Protein AF-A0A5M8SXF4-F1 (afdb_monomer_lite)

Radius of gyration: 21.67 Å; chains: 1; bounding box: 42×53×55 Å

Sequence (110 aa):
MNTETAQLVDSMGQRYRSLQKTLNDLSIDAAMYHSTLPVHDDVSRNLFNALSRIMAISDQMHMALSMMGEDVRTVEETLSDPLTAFWREQLEEGFDEWICNPPMANAKVH

pLDDT: mean 79.92, std 15.61, range [38.78, 96.94]

Secondary structure (DSSP, 8-state):
--HHHHHHHHHHHHHHHHHHHHHHHHHHHHHHHHHH----SHHHHHHHHHHHHHHHHHHHHHHHHHHHHHHHHHHHHHTS-HHHHHHHHHHHHHHHHHHHS---TT----

Structure (mmCIF, N/CA/C/O backbone):
data_AF-A0A5M8SXF4-F1
#
_entry.id   AF-A0A5M8SXF4-F1
#
loop_
_atom_site.group_PDB
_atom_site.id
_atom_site.type_symbol
_atom_site.label_atom_id
_atom_site.label_alt_id
_atom_site.label_comp_id
_atom_site.label_asym_id
_atom_site.label_entity_id
_atom_site.label_seq_id
_atom_site.pdbx_PDB_ins_code
_atom_site.Cartn_x
_atom_site.Cartn_y
_atom_site.Cartn_z
_atom_site.occupancy
_atom_site.B_iso_or_equiv
_atom_site.auth_seq_id
_atom_site.auth_comp_id
_atom_site.auth_asym_id
_atom_site.auth_atom_id
_atom_site.pdbx_PDB_model_num
ATOM 1 N N . MET A 1 1 ? -13.944 -2.948 29.426 1.00 55.94 1 MET A N 1
ATOM 2 C CA . MET A 1 1 ? -12.967 -3.602 28.529 1.00 55.94 1 MET A CA 1
ATOM 3 C C . MET A 1 1 ? -11.570 -3.415 29.120 1.00 55.94 1 MET A C 1
ATOM 5 O O . MET A 1 1 ? -11.371 -2.408 29.786 1.00 55.94 1 MET A O 1
ATOM 9 N N . ASN A 1 2 ? -10.642 -4.369 28.974 1.00 71.56 2 ASN A N 1
ATOM 10 C CA . ASN A 1 2 ? -9.255 -4.202 29.442 1.00 71.56 2 ASN A CA 1
ATOM 11 C C . ASN A 1 2 ? -8.535 -3.182 28.531 1.00 71.56 2 ASN A C 1
ATOM 13 O O . ASN A 1 2 ? -8.575 -3.326 27.310 1.00 71.56 2 ASN A O 1
ATOM 17 N N . THR A 1 3 ? -7.881 -2.175 29.117 1.00 67.69 3 THR A N 1
ATOM 18 C CA . THR A 1 3 ? -7.078 -1.143 28.435 1.00 67.69 3 THR A CA 1
ATOM 19 C C . THR A 1 3 ? -6.035 -1.725 27.470 1.00 67.69 3 THR A C 1
ATOM 21 O O . THR A 1 3 ? -5.781 -1.149 26.417 1.00 67.69 3 THR A O 1
ATOM 24 N N . GLU A 1 4 ? -5.468 -2.891 27.783 1.00 70.06 4 GLU A N 1
ATOM 25 C CA . GLU A 1 4 ? -4.503 -3.602 26.933 1.00 70.06 4 GLU A CA 1
ATOM 26 C C . GLU A 1 4 ? -5.135 -4.092 25.622 1.00 70.06 4 GLU A C 1
ATOM 28 O O . GLU A 1 4 ? -4.495 -4.056 24.573 1.00 70.06 4 GLU A O 1
ATOM 33 N N . THR A 1 5 ? -6.404 -4.517 25.653 1.00 71.50 5 THR A N 1
ATOM 34 C CA . THR A 1 5 ? -7.129 -4.974 24.458 1.00 71.50 5 THR A CA 1
ATOM 35 C C . THR A 1 5 ? -7.411 -3.810 23.510 1.00 71.50 5 THR A C 1
ATOM 37 O O . THR A 1 5 ? -7.208 -3.953 22.309 1.00 71.50 5 THR A O 1
ATOM 40 N N . ALA A 1 6 ? -7.790 -2.643 24.041 1.00 66.12 6 ALA A N 1
ATOM 41 C CA . ALA A 1 6 ? -7.994 -1.433 23.240 1.00 66.12 6 ALA A CA 1
ATOM 42 C C . ALA A 1 6 ? -6.693 -0.972 22.556 1.00 66.12 6 ALA A C 1
ATOM 44 O O . ALA A 1 6 ? -6.670 -0.708 21.358 1.00 66.12 6 ALA A O 1
ATOM 45 N N . GLN A 1 7 ? -5.577 -0.960 23.294 1.00 73.25 7 GLN A N 1
ATOM 46 C CA . GLN A 1 7 ? -4.266 -0.586 22.750 1.00 73.25 7 GLN A CA 1
ATOM 47 C C . GLN A 1 7 ? -3.776 -1.546 21.659 1.00 73.25 7 G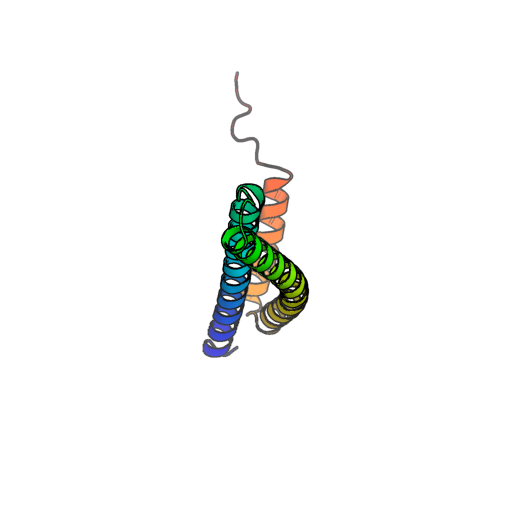LN A C 1
ATOM 49 O O . GLN A 1 7 ? -3.155 -1.118 20.683 1.00 73.25 7 GLN A O 1
ATOM 54 N N . LEU A 1 8 ? -4.047 -2.845 21.811 1.00 75.69 8 LEU A N 1
ATOM 55 C CA . LEU A 1 8 ? -3.713 -3.849 20.803 1.00 75.69 8 LEU A CA 1
ATOM 56 C C . LEU A 1 8 ? -4.476 -3.596 19.494 1.00 75.69 8 LEU A C 1
ATOM 58 O O . LEU A 1 8 ? -3.886 -3.658 18.417 1.00 75.69 8 LEU A O 1
ATOM 62 N N . VAL A 1 9 ? -5.767 -3.286 19.601 1.00 77.06 9 VAL A N 1
ATOM 63 C CA . VAL A 1 9 ? -6.671 -3.030 18.473 1.00 77.06 9 VAL A CA 1
ATOM 64 C C . VAL A 1 9 ? -6.277 -1.759 17.727 1.00 77.06 9 VAL A C 1
ATOM 66 O O . VAL A 1 9 ? -6.080 -1.803 16.513 1.00 77.06 9 VAL A O 1
ATOM 69 N N . ASP A 1 10 ? -6.026 -0.667 18.451 1.00 77.38 10 ASP A N 1
ATOM 70 C CA . ASP A 1 10 ? -5.523 0.577 17.860 1.00 77.38 10 ASP A CA 1
ATOM 71 C C . ASP A 1 10 ? -4.171 0.363 17.161 1.00 77.38 10 ASP A C 1
ATOM 73 O O . ASP A 1 10 ? -3.946 0.846 16.045 1.00 77.38 10 ASP A O 1
ATOM 77 N N . SER A 1 11 ? -3.266 -0.407 17.781 1.00 84.19 11 SER A N 1
ATOM 78 C CA . SER A 1 11 ? -1.983 -0.762 17.167 1.00 84.19 11 SER A CA 1
ATOM 79 C C . SER A 1 11 ? -2.172 -1.584 15.892 1.00 84.19 11 SER A C 1
ATOM 81 O O . SER A 1 11 ? -1.444 -1.381 14.919 1.00 84.19 11 SER A O 1
ATOM 83 N N . MET A 1 12 ? -3.144 -2.496 15.869 1.00 83.56 12 MET A N 1
ATOM 84 C CA . MET A 1 12 ? -3.442 -3.325 14.705 1.00 83.56 12 MET A CA 1
ATOM 85 C C . MET A 1 12 ? -3.941 -2.479 13.529 1.00 83.56 12 MET A C 1
ATOM 87 O O . MET A 1 12 ? -3.393 -2.585 12.430 1.00 83.56 12 MET A O 1
ATOM 91 N N . GLY A 1 13 ? -4.881 -1.566 13.780 1.00 85.56 13 GLY A N 1
ATOM 92 C CA . GLY A 1 13 ? -5.358 -0.592 12.801 1.00 85.56 13 GLY A CA 1
ATOM 93 C C . GLY A 1 13 ? -4.253 0.286 12.225 1.00 85.56 13 GLY A C 1
ATOM 94 O O . GLY A 1 13 ? -4.131 0.462 11.010 1.00 85.56 13 GLY A O 1
ATOM 95 N N . GLN A 1 14 ? -3.389 0.815 13.095 1.00 87.44 14 GLN A N 1
ATOM 96 C CA . GLN A 1 14 ? -2.240 1.620 12.679 1.00 87.44 14 GLN A CA 1
ATOM 97 C C . GLN A 1 14 ? -1.256 0.827 11.811 1.00 87.44 14 GLN A C 1
ATOM 99 O O . GLN A 1 14 ? -0.786 1.337 10.792 1.00 87.44 14 GLN A O 1
ATOM 104 N N . ARG A 1 15 ? -0.951 -0.422 12.185 1.00 90.44 15 ARG A N 1
ATOM 105 C CA . ARG A 1 15 ? -0.064 -1.301 11.407 1.00 90.44 15 ARG A CA 1
ATOM 106 C C . ARG A 1 15 ? -0.652 -1.615 10.037 1.00 90.44 15 ARG A C 1
ATOM 108 O O . ARG A 1 15 ? 0.081 -1.545 9.054 1.00 90.44 15 ARG A O 1
ATOM 115 N N . TYR A 1 16 ? -1.953 -1.893 9.965 1.00 92.12 16 TYR A N 1
ATOM 116 C CA . TYR A 1 16 ? -2.655 -2.111 8.702 1.00 92.12 16 TYR A CA 1
ATOM 117 C C . TYR A 1 16 ? -2.555 -0.886 7.781 1.00 92.12 16 TYR A C 1
ATOM 119 O O . TYR A 1 16 ? -2.079 -1.005 6.652 1.00 92.12 16 TYR A O 1
ATOM 127 N N . ARG A 1 17 ? -2.890 0.313 8.281 1.00 90.25 17 ARG A N 1
ATOM 128 C CA . ARG A 1 17 ? -2.787 1.564 7.505 1.00 90.25 17 ARG A CA 1
ATOM 129 C C . ARG A 1 17 ? -1.355 1.838 7.033 1.00 90.25 17 ARG A C 1
ATOM 131 O O . ARG A 1 17 ? -1.148 2.263 5.899 1.00 90.25 17 ARG A O 1
ATOM 138 N N . SER A 1 18 ? -0.362 1.564 7.881 1.00 92.75 18 SER A N 1
ATOM 139 C CA . SER A 1 18 ? 1.057 1.704 7.532 1.00 92.75 18 SER A CA 1
ATOM 140 C C . SER A 1 18 ? 1.479 0.742 6.414 1.00 92.75 18 SER A C 1
ATOM 142 O O . SER A 1 18 ? 2.150 1.150 5.463 1.00 92.75 18 SER A O 1
ATOM 144 N N . LEU A 1 19 ? 1.042 -0.520 6.484 1.00 91.19 19 LEU A N 1
ATOM 145 C CA . LEU A 1 19 ? 1.299 -1.524 5.452 1.00 91.19 19 LEU A CA 1
ATOM 146 C C . LEU A 1 19 ? 0.654 -1.130 4.118 1.00 91.19 19 LEU A C 1
ATOM 148 O O . LEU A 1 19 ? 1.330 -1.139 3.091 1.00 91.19 19 LEU A O 1
ATOM 152 N N . GLN A 1 20 ? -0.621 -0.733 4.147 1.00 93.12 20 GLN A N 1
ATOM 153 C CA . GLN A 1 20 ? -1.355 -0.295 2.961 1.00 93.12 20 GLN A CA 1
ATOM 154 C C . GLN A 1 20 ? -0.680 0.899 2.287 1.00 93.12 20 GLN A C 1
ATOM 156 O O . GLN A 1 20 ? -0.456 0.880 1.077 1.00 93.12 20 GLN A O 1
ATOM 161 N N . LYS A 1 21 ? -0.283 1.905 3.073 1.00 92.38 21 LYS A N 1
ATOM 162 C CA . LYS A 1 21 ? 0.452 3.062 2.563 1.00 92.38 21 LYS A CA 1
ATOM 163 C C . LYS A 1 21 ? 1.782 2.654 1.927 1.00 92.38 21 LYS A C 1
ATOM 165 O O . LYS A 1 21 ? 2.054 3.039 0.800 1.00 92.38 21 LYS A O 1
ATOM 170 N N . THR A 1 22 ? 2.580 1.844 2.624 1.00 93.31 22 THR A N 1
ATOM 171 C CA . THR A 1 22 ? 3.909 1.424 2.147 1.00 93.31 22 THR A CA 1
ATOM 172 C C . THR A 1 22 ? 3.820 0.657 0.827 1.00 93.31 22 THR A C 1
ATOM 174 O O . THR A 1 22 ? 4.628 0.876 -0.073 1.00 93.31 22 THR A O 1
ATOM 177 N N . LEU A 1 23 ? 2.827 -0.227 0.688 1.00 92.19 23 LEU A N 1
ATOM 178 C CA . LEU A 1 23 ? 2.603 -0.959 -0.556 1.00 92.19 23 LEU A CA 1
ATOM 179 C C . LEU A 1 23 ? 2.174 -0.023 -1.694 1.00 92.19 23 LEU A C 1
ATOM 181 O O . LEU A 1 23 ? 2.642 -0.172 -2.822 1.00 92.19 23 LEU A O 1
ATOM 185 N N . ASN A 1 24 ? 1.291 0.933 -1.403 1.00 91.88 24 ASN A N 1
ATOM 186 C CA . ASN A 1 24 ? 0.847 1.909 -2.389 1.00 91.88 24 ASN A CA 1
ATOM 187 C C . ASN A 1 24 ? 2.007 2.788 -2.878 1.00 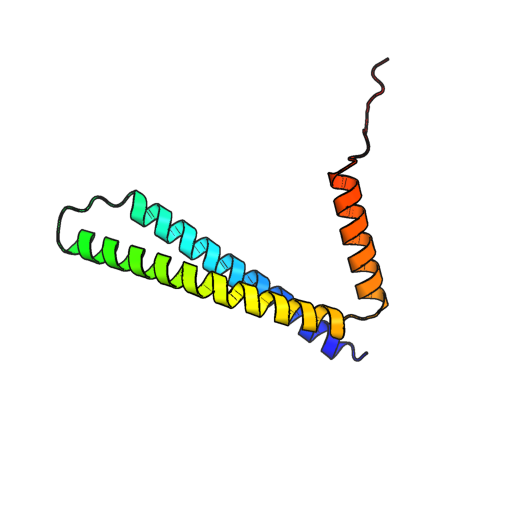91.88 24 ASN A C 1
ATOM 189 O O . ASN A 1 24 ? 2.184 2.934 -4.085 1.00 91.88 24 ASN A O 1
ATOM 193 N N . ASP A 1 25 ? 2.839 3.286 -1.961 1.00 93.25 25 ASP A N 1
ATOM 194 C CA . ASP A 1 25 ? 4.025 4.084 -2.286 1.00 93.25 25 ASP A CA 1
ATOM 195 C C . ASP A 1 25 ? 4.995 3.281 -3.178 1.00 93.25 25 ASP A C 1
ATOM 197 O O . ASP A 1 25 ? 5.408 3.762 -4.232 1.00 93.25 25 ASP A O 1
ATOM 201 N N . LEU A 1 26 ? 5.265 2.011 -2.840 1.00 91.81 26 LEU A N 1
ATOM 202 C CA . LEU A 1 26 ? 6.086 1.120 -3.671 1.00 91.81 26 LEU A CA 1
ATOM 203 C C . LEU A 1 26 ? 5.497 0.917 -5.076 1.00 91.81 26 LEU A C 1
ATOM 205 O O . LEU A 1 26 ? 6.240 0.878 -6.057 1.00 91.81 26 LEU A O 1
ATOM 209 N N . SER A 1 27 ? 4.175 0.754 -5.180 1.00 93.50 27 SER A N 1
ATOM 210 C CA . SER A 1 27 ? 3.493 0.579 -6.466 1.00 93.50 27 SER A CA 1
ATOM 211 C C . SER A 1 27 ? 3.608 1.829 -7.341 1.00 93.50 27 SER A C 1
ATOM 213 O O . SER A 1 27 ? 3.924 1.725 -8.528 1.00 93.50 27 SER A O 1
ATOM 215 N N . ILE A 1 28 ? 3.415 3.011 -6.746 1.00 93.56 28 ILE A N 1
ATOM 216 C CA . ILE A 1 28 ? 3.555 4.302 -7.430 1.00 93.56 28 ILE A CA 1
ATOM 217 C C . ILE A 1 28 ? 4.991 4.484 -7.920 1.00 93.56 28 ILE A C 1
ATOM 219 O O . ILE A 1 28 ? 5.193 4.773 -9.101 1.00 93.56 28 ILE A O 1
ATOM 223 N N . ASP A 1 29 ? 5.980 4.254 -7.055 1.00 93.69 29 ASP A N 1
ATOM 224 C CA . ASP A 1 29 ? 7.393 4.358 -7.420 1.00 93.69 29 ASP A CA 1
ATOM 225 C C . ASP A 1 29 ? 7.725 3.400 -8.570 1.00 93.69 29 ASP A C 1
ATOM 227 O O . ASP A 1 29 ? 8.296 3.808 -9.586 1.00 93.69 29 ASP A O 1
ATOM 231 N N . ALA A 1 30 ? 7.312 2.133 -8.463 1.00 93.06 30 ALA A N 1
ATOM 232 C CA . ALA A 1 30 ? 7.534 1.139 -9.506 1.00 93.06 30 ALA A CA 1
ATOM 233 C C . ALA A 1 30 ? 6.904 1.555 -10.845 1.00 93.06 30 ALA A C 1
ATOM 235 O O . ALA A 1 30 ? 7.560 1.438 -11.881 1.00 93.06 30 ALA A O 1
ATOM 236 N N . ALA A 1 31 ? 5.680 2.090 -10.834 1.00 93.62 31 ALA A N 1
ATOM 237 C CA . ALA A 1 31 ? 5.001 2.578 -12.031 1.00 93.62 31 ALA A CA 1
ATOM 238 C C . ALA A 1 31 ? 5.700 3.804 -12.641 1.00 93.62 31 ALA A C 1
ATOM 240 O O . ALA A 1 31 ? 5.881 3.875 -13.861 1.00 93.62 31 ALA A O 1
ATOM 241 N N . MET A 1 32 ? 6.154 4.745 -11.810 1.00 94.81 32 MET A N 1
ATOM 242 C CA . MET A 1 32 ? 6.913 5.913 -12.256 1.00 94.81 32 MET A CA 1
ATOM 243 C C . MET A 1 32 ? 8.218 5.504 -12.943 1.00 94.81 32 MET A C 1
ATOM 245 O O . MET A 1 32 ? 8.470 5.919 -14.080 1.00 94.81 32 MET A O 1
ATOM 249 N N . TYR A 1 33 ? 9.015 4.642 -12.306 1.00 92.31 33 TYR A N 1
ATOM 250 C CA . TYR A 1 33 ? 10.246 4.125 -12.903 1.00 92.31 33 TYR A CA 1
ATOM 251 C C . TYR A 1 33 ? 9.963 3.313 -14.169 1.00 92.31 33 TYR A C 1
ATOM 253 O O . TYR A 1 33 ? 10.645 3.491 -15.173 1.00 92.31 33 TYR A O 1
ATOM 261 N N . HIS A 1 34 ? 8.926 2.474 -14.167 1.00 95.00 34 HIS A N 1
ATOM 262 C CA . HIS A 1 34 ? 8.545 1.675 -15.330 1.00 95.00 34 HIS A CA 1
ATOM 263 C C . HIS A 1 34 ? 8.157 2.547 -16.533 1.00 95.00 34 HIS A C 1
ATOM 265 O O . HIS A 1 34 ? 8.559 2.260 -17.657 1.00 95.00 34 HIS A O 1
ATOM 271 N N . SER A 1 35 ? 7.404 3.630 -16.310 1.00 91.81 35 SER A N 1
ATOM 272 C CA . SER A 1 35 ? 6.933 4.523 -17.381 1.00 91.81 35 SER A CA 1
ATOM 273 C C . SER A 1 35 ? 8.036 5.367 -18.028 1.00 91.81 35 SER A C 1
ATOM 275 O O . SER A 1 35 ? 7.893 5.798 -19.171 1.00 91.81 35 SER A O 1
ATOM 277 N N . THR A 1 36 ? 9.131 5.600 -17.305 1.00 93.62 36 THR A N 1
ATOM 278 C CA . THR A 1 36 ? 10.231 6.477 -17.730 1.00 93.62 36 THR A CA 1
ATOM 279 C C . THR A 1 36 ? 11.473 5.711 -18.179 1.00 93.62 36 THR A C 1
ATOM 281 O O . THR A 1 36 ? 12.405 6.330 -18.690 1.00 93.62 36 THR A O 1
ATOM 284 N N . LEU A 1 37 ? 11.499 4.382 -18.022 1.00 92.06 37 LEU A N 1
ATOM 285 C CA . LEU A 1 37 ? 12.653 3.543 -18.333 1.00 92.06 37 LEU A CA 1
ATOM 286 C C . LEU A 1 37 ? 12.827 3.348 -19.853 1.00 92.06 37 LEU A C 1
ATOM 288 O O . LEU A 1 37 ? 12.015 2.659 -20.477 1.00 92.06 37 LEU A O 1
ATOM 292 N N . PRO A 1 38 ? 13.904 3.870 -20.469 1.00 90.81 38 PRO A N 1
ATOM 293 C CA . PRO A 1 38 ? 14.225 3.544 -21.850 1.00 90.81 38 PRO A CA 1
ATOM 294 C C . PRO A 1 38 ? 14.746 2.102 -21.942 1.00 90.81 38 PRO A C 1
ATOM 296 O O . PRO A 1 38 ? 15.691 1.722 -21.254 1.00 90.81 38 PRO A O 1
ATOM 299 N N . VAL A 1 39 ? 14.142 1.291 -22.813 1.00 91.88 39 VAL A N 1
ATOM 300 C CA . VAL A 1 39 ? 14.532 -0.113 -23.020 1.00 91.88 39 VAL A CA 1
ATOM 301 C C . VAL A 1 39 ? 15.369 -0.225 -24.289 1.00 91.88 39 VAL A C 1
ATOM 303 O O . VAL A 1 39 ? 14.844 -0.114 -25.395 1.00 91.88 39 VAL A O 1
ATOM 306 N N . HIS A 1 40 ? 16.672 -0.447 -24.134 1.00 93.12 40 HIS A N 1
ATOM 307 C CA . HIS A 1 40 ? 17.627 -0.467 -25.252 1.00 93.12 40 HIS A CA 1
ATOM 308 C C . HIS A 1 40 ? 18.585 -1.665 -25.244 1.00 93.12 40 HIS A C 1
ATOM 310 O O . HIS A 1 40 ? 19.225 -1.945 -26.253 1.00 93.12 40 HIS A O 1
ATOM 316 N N . ASP A 1 41 ? 18.674 -2.397 -24.136 1.00 93.88 41 ASP A N 1
ATOM 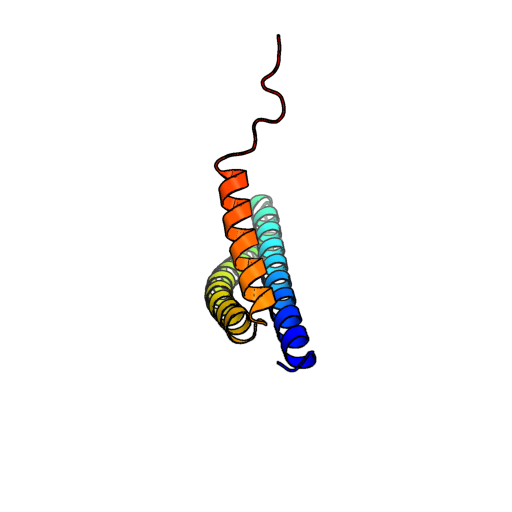317 C CA . ASP A 1 41 ? 19.532 -3.570 -23.973 1.00 93.88 41 ASP A CA 1
ATOM 318 C C . ASP A 1 41 ? 18.873 -4.620 -23.063 1.00 93.88 41 ASP A C 1
ATOM 320 O O . ASP A 1 41 ? 17.744 -4.461 -22.588 1.00 93.88 41 ASP A O 1
ATOM 324 N N . ASP A 1 42 ? 19.570 -5.727 -22.829 1.00 94.12 42 ASP A N 1
ATOM 325 C CA . ASP A 1 42 ? 19.047 -6.818 -22.007 1.00 94.12 42 ASP A CA 1
ATOM 326 C C . ASP A 1 42 ? 18.945 -6.444 -20.519 1.00 94.12 42 ASP A C 1
ATOM 328 O O . ASP A 1 42 ? 18.072 -6.952 -19.816 1.00 94.12 42 ASP A O 1
ATOM 332 N N . VAL A 1 43 ? 19.783 -5.524 -20.030 1.00 94.94 43 VAL A N 1
ATOM 333 C CA . VAL A 1 43 ? 19.765 -5.077 -18.627 1.00 94.94 43 VAL A CA 1
ATOM 334 C C . VAL A 1 43 ? 18.529 -4.219 -18.358 1.00 94.94 43 VAL A C 1
ATOM 336 O O . VAL A 1 43 ? 17.761 -4.511 -17.441 1.00 94.94 43 VAL A O 1
ATOM 339 N N . SER A 1 44 ? 18.294 -3.207 -19.191 1.00 93.62 44 SER A N 1
ATOM 340 C CA . SER A 1 44 ? 17.106 -2.348 -19.152 1.00 93.62 44 SER A CA 1
ATOM 341 C C . SER A 1 44 ? 15.820 -3.150 -19.368 1.00 93.62 44 SER A C 1
ATOM 343 O O . SER A 1 44 ? 14.838 -2.920 -18.666 1.00 93.62 44 SER A O 1
ATOM 345 N N . ARG A 1 45 ? 15.826 -4.172 -20.238 1.00 94.56 45 ARG A N 1
ATOM 346 C CA . ARG A 1 45 ? 14.686 -5.094 -20.394 1.00 94.56 45 ARG A CA 1
ATOM 347 C C . ARG A 1 45 ? 14.430 -5.934 -19.139 1.00 94.56 45 ARG A C 1
ATOM 349 O O . ARG A 1 45 ? 13.279 -6.128 -18.752 1.00 94.56 45 ARG A O 1
ATOM 356 N N . ASN A 1 46 ? 15.479 -6.426 -18.483 1.00 96.50 46 ASN A N 1
ATOM 357 C CA . ASN A 1 46 ? 15.340 -7.171 -17.231 1.00 96.50 46 ASN A CA 1
ATOM 358 C C . ASN A 1 46 ? 14.789 -6.296 -16.100 1.00 96.50 46 ASN A C 1
ATOM 360 O O . ASN A 1 46 ? 13.927 -6.755 -15.347 1.00 96.50 46 ASN A O 1
ATOM 364 N N . LEU A 1 47 ? 15.245 -5.044 -16.011 1.00 94.69 47 LEU A N 1
ATOM 365 C CA . LEU A 1 47 ? 14.724 -4.064 -15.062 1.00 94.69 47 LEU A CA 1
ATOM 366 C C . LEU A 1 47 ? 13.252 -3.739 -15.346 1.00 94.69 47 LEU A C 1
ATOM 368 O O . LEU A 1 47 ? 12.442 -3.789 -14.424 1.00 94.69 47 LEU A O 1
ATOM 372 N N . PHE A 1 48 ? 12.893 -3.502 -16.611 1.00 95.75 48 PHE A N 1
ATOM 373 C CA . PHE A 1 48 ? 11.506 -3.295 -17.032 1.00 95.75 48 PHE A CA 1
ATOM 374 C C . PHE A 1 48 ? 10.616 -4.449 -16.561 1.00 95.75 48 PHE A C 1
ATOM 376 O O . PHE A 1 48 ? 9.661 -4.237 -15.821 1.00 95.75 48 PHE A O 1
ATOM 383 N N . ASN A 1 49 ? 11.009 -5.688 -16.872 1.00 96.06 49 ASN A N 1
ATOM 384 C CA . ASN A 1 49 ? 10.275 -6.884 -16.466 1.00 96.06 49 ASN A CA 1
ATOM 385 C C . ASN A 1 49 ? 10.170 -7.034 -14.940 1.00 96.06 49 ASN A C 1
ATOM 387 O O . ASN A 1 49 ? 9.174 -7.555 -14.439 1.00 96.06 49 ASN A O 1
ATOM 391 N N . ALA A 1 50 ? 11.201 -6.638 -14.189 1.00 96.81 50 ALA A N 1
ATOM 392 C CA . ALA A 1 50 ? 11.161 -6.660 -12.730 1.00 96.81 50 ALA A CA 1
ATOM 393 C C . ALA A 1 50 ? 10.139 -5.658 -12.183 1.00 96.81 50 ALA A C 1
ATOM 395 O O . ALA A 1 50 ? 9.326 -6.035 -11.342 1.00 96.81 50 ALA A O 1
ATOM 396 N N . LEU A 1 51 ? 10.128 -4.431 -12.708 1.00 96.12 51 LEU A N 1
ATOM 397 C CA . LEU A 1 51 ? 9.159 -3.401 -12.334 1.00 96.12 51 LEU A CA 1
ATOM 398 C C . LEU A 1 51 ? 7.726 -3.818 -12.695 1.00 96.12 51 LEU A C 1
ATOM 400 O O . LEU A 1 51 ? 6.837 -3.690 -11.856 1.00 96.12 51 LEU A O 1
ATOM 404 N N . SER A 1 52 ? 7.505 -4.425 -13.869 1.00 95.38 52 SER A N 1
ATOM 405 C CA . SER A 1 52 ? 6.182 -4.945 -14.244 1.00 95.38 52 SER A CA 1
ATOM 406 C C . SER A 1 52 ? 5.695 -6.028 -13.273 1.00 95.38 52 SER A C 1
ATOM 408 O O . SER A 1 52 ? 4.520 -6.056 -12.912 1.00 95.38 52 SER A O 1
ATOM 410 N N . ARG A 1 53 ? 6.588 -6.921 -12.815 1.00 96.94 53 ARG A N 1
ATOM 411 C CA . ARG A 1 53 ? 6.239 -7.937 -11.807 1.00 96.94 53 ARG A CA 1
ATOM 412 C C . ARG A 1 53 ? 5.919 -7.315 -10.452 1.00 96.94 53 ARG A C 1
ATOM 414 O O . ARG A 1 53 ? 4.985 -7.779 -9.808 1.00 96.94 53 ARG A O 1
ATOM 421 N N . ILE A 1 54 ? 6.669 -6.295 -10.030 1.00 94.31 54 ILE A N 1
ATOM 422 C CA . ILE A 1 54 ? 6.388 -5.569 -8.784 1.00 94.31 54 ILE A CA 1
ATOM 423 C C . ILE A 1 54 ? 4.983 -4.967 -8.847 1.00 94.31 54 ILE A C 1
ATOM 425 O O . ILE A 1 54 ? 4.192 -5.231 -7.952 1.00 94.31 54 ILE A O 1
ATOM 429 N N . MET A 1 55 ? 4.640 -4.257 -9.925 1.00 93.94 55 MET A N 1
ATOM 430 C CA . MET A 1 55 ? 3.298 -3.689 -10.108 1.00 93.94 55 MET A CA 1
ATOM 431 C C . MET A 1 55 ? 2.201 -4.763 -10.065 1.00 93.94 55 MET A C 1
ATOM 433 O O . MET A 1 55 ? 1.236 -4.627 -9.322 1.00 93.94 55 MET A O 1
ATOM 437 N N . ALA A 1 56 ? 2.380 -5.872 -10.791 1.00 92.88 56 ALA A N 1
ATOM 438 C CA . ALA A 1 56 ? 1.397 -6.955 -10.808 1.00 92.88 56 ALA A CA 1
ATOM 439 C C . ALA A 1 56 ? 1.184 -7.590 -9.420 1.00 92.88 56 ALA A C 1
ATOM 441 O O . ALA A 1 56 ? 0.062 -7.944 -9.061 1.00 92.88 56 ALA A O 1
ATOM 442 N N . ILE A 1 57 ? 2.251 -7.733 -8.628 1.00 93.62 57 ILE A N 1
ATOM 443 C CA . ILE A 1 57 ? 2.158 -8.217 -7.245 1.00 93.62 57 ILE A CA 1
ATOM 444 C C . ILE A 1 57 ? 1.469 -7.172 -6.361 1.00 93.62 57 ILE A C 1
ATOM 446 O O . ILE A 1 57 ? 0.610 -7.538 -5.562 1.00 93.62 57 ILE A O 1
ATOM 450 N N . SER A 1 58 ? 1.796 -5.887 -6.516 1.00 92.88 58 SER A N 1
ATOM 451 C CA . SER A 1 58 ? 1.162 -4.796 -5.768 1.00 92.88 58 SER A CA 1
ATOM 452 C C . SER A 1 58 ? -0.349 -4.733 -5.995 1.00 92.88 58 SER A C 1
ATOM 454 O O . SER A 1 58 ? -1.086 -4.513 -5.034 1.00 92.88 58 SER A O 1
ATOM 456 N N . ASP A 1 59 ? -0.821 -4.994 -7.216 1.00 90.06 59 ASP A N 1
ATOM 457 C CA . ASP A 1 59 ? -2.253 -5.074 -7.536 1.00 90.06 59 ASP A CA 1
ATOM 458 C C . ASP A 1 59 ? -2.932 -6.257 -6.825 1.00 90.06 59 ASP A C 1
ATOM 460 O O . ASP A 1 59 ? -4.007 -6.118 -6.236 1.00 90.06 59 ASP A O 1
ATOM 464 N N . GLN A 1 60 ? -2.289 -7.429 -6.817 1.00 92.50 60 GLN A N 1
ATOM 465 C CA . GLN A 1 60 ? -2.793 -8.603 -6.092 1.00 92.50 60 GLN A CA 1
ATOM 466 C C . GLN A 1 60 ? -2.830 -8.365 -4.579 1.00 92.50 60 GLN A C 1
ATOM 468 O O . GLN A 1 60 ? -3.799 -8.723 -3.906 1.00 92.50 60 GLN A O 1
ATOM 473 N N . MET A 1 61 ? -1.785 -7.738 -4.042 1.00 91.88 61 MET A N 1
ATOM 474 C CA . MET A 1 61 ? -1.705 -7.395 -2.629 1.00 91.88 61 MET A CA 1
ATOM 475 C C . MET A 1 61 ? -2.718 -6.316 -2.243 1.00 91.88 61 MET A C 1
ATOM 477 O O . MET A 1 61 ? -3.233 -6.376 -1.133 1.00 91.88 61 MET A O 1
ATOM 481 N N . HIS A 1 62 ? -3.066 -5.387 -3.138 1.00 89.50 62 HIS A N 1
ATOM 482 C CA . HIS A 1 62 ? -4.142 -4.423 -2.899 1.00 89.50 62 HIS A CA 1
ATOM 483 C C . HIS A 1 62 ? -5.472 -5.123 -2.623 1.00 89.50 62 HIS A C 1
ATOM 485 O O . HIS A 1 62 ? -6.118 -4.818 -1.625 1.00 89.50 62 HIS A O 1
ATOM 491 N N . MET A 1 63 ? -5.842 -6.114 -3.440 1.00 88.12 63 MET A N 1
ATOM 492 C CA . MET A 1 63 ? -7.063 -6.896 -3.210 1.00 88.12 63 MET A CA 1
ATOM 493 C C . MET A 1 63 ? -7.027 -7.641 -1.868 1.00 88.12 63 MET A C 1
ATOM 495 O O . MET A 1 63 ? -8.009 -7.638 -1.127 1.00 88.12 63 MET A O 1
ATOM 499 N N . ALA A 1 64 ? -5.889 -8.252 -1.529 1.00 90.06 64 ALA A N 1
ATOM 500 C CA . ALA A 1 64 ? -5.720 -8.945 -0.252 1.00 90.06 64 ALA A CA 1
ATOM 501 C C . ALA A 1 64 ? -5.797 -7.989 0.951 1.00 90.06 64 ALA A C 1
ATOM 503 O O . ALA A 1 64 ? -6.415 -8.316 1.963 1.00 90.06 64 ALA A O 1
ATOM 504 N N . LEU A 1 65 ? -5.195 -6.803 0.835 1.00 89.69 65 LEU A N 1
ATOM 505 C CA . LEU A 1 65 ? -5.252 -5.777 1.869 1.00 89.69 65 LEU A CA 1
ATOM 506 C C . LEU A 1 65 ? -6.659 -5.218 2.032 1.00 89.69 65 LEU A C 1
ATOM 508 O O . LEU A 1 65 ? -7.056 -5.009 3.166 1.00 89.69 65 LEU A O 1
ATOM 512 N N . SER A 1 66 ? -7.437 -5.044 0.961 1.00 87.44 66 SER A N 1
ATOM 513 C CA . SER A 1 66 ? -8.835 -4.612 1.078 1.00 87.44 66 SER A CA 1
ATOM 514 C C . SER A 1 66 ? -9.656 -5.556 1.960 1.00 87.44 66 SER A C 1
ATOM 516 O O . SER A 1 66 ? -10.297 -5.087 2.895 1.00 87.44 66 SER A O 1
ATOM 518 N N . MET A 1 67 ? -9.562 -6.873 1.738 1.00 90.06 67 MET A N 1
ATOM 519 C CA . MET A 1 67 ? -10.235 -7.865 2.594 1.00 90.06 67 MET A CA 1
ATOM 520 C C . MET A 1 67 ? -9.714 -7.812 4.037 1.00 90.06 67 MET A C 1
ATOM 522 O O . MET A 1 67 ? -10.488 -7.777 4.986 1.00 90.06 67 MET A O 1
ATOM 526 N N . MET A 1 68 ? -8.393 -7.721 4.212 1.00 89.31 68 MET A N 1
ATOM 527 C CA . MET A 1 68 ? -7.788 -7.589 5.541 1.00 89.31 68 MET A CA 1
ATOM 528 C C . MET A 1 68 ? -8.225 -6.300 6.256 1.00 89.31 68 MET A C 1
ATOM 530 O O . MET A 1 68 ? -8.336 -6.283 7.477 1.00 89.31 68 MET A O 1
ATOM 534 N N . GLY A 1 69 ? -8.479 -5.222 5.517 1.00 88.75 69 GLY A N 1
ATOM 535 C CA . GLY A 1 69 ? -8.985 -3.962 6.045 1.00 88.75 69 GLY A CA 1
ATOM 536 C C . GLY A 1 69 ? -10.397 -4.085 6.606 1.00 88.75 69 GLY A C 1
ATOM 537 O O . GLY A 1 69 ? -10.676 -3.505 7.653 1.00 88.75 69 GLY A O 1
ATOM 538 N N . GLU A 1 70 ? -11.260 -4.871 5.961 1.00 89.12 70 GLU A N 1
ATOM 539 C CA . GLU A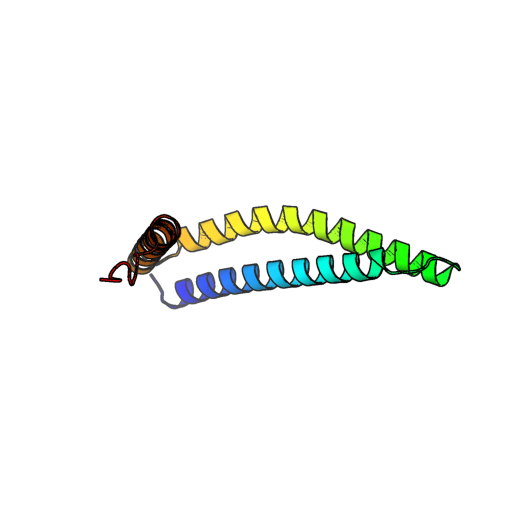 1 70 ? -12.601 -5.196 6.469 1.00 89.12 70 GLU A CA 1
ATOM 540 C C . GLU A 1 70 ? -12.522 -6.003 7.772 1.00 89.12 70 GLU A C 1
ATOM 542 O O . GLU A 1 70 ? -13.220 -5.691 8.741 1.00 89.12 70 GLU A O 1
ATOM 547 N N . ASP A 1 71 ? -11.609 -6.975 7.847 1.00 88.81 71 ASP A N 1
ATOM 548 C CA . ASP A 1 71 ? -11.365 -7.749 9.068 1.00 88.81 71 ASP A CA 1
ATOM 549 C C . ASP A 1 71 ? -10.825 -6.861 10.199 1.00 88.81 71 ASP A C 1
ATOM 551 O O . ASP A 1 71 ? -11.308 -6.911 11.332 1.00 88.81 71 ASP A O 1
ATOM 555 N N . VAL A 1 72 ? -9.844 -6.002 9.899 1.00 86.38 72 VAL A N 1
ATOM 556 C CA . VAL A 1 72 ? -9.279 -5.044 10.861 1.00 86.38 72 VAL A CA 1
ATOM 557 C C . VAL A 1 72 ? -10.358 -4.091 11.360 1.00 86.38 72 VAL A C 1
ATOM 559 O O . VAL A 1 72 ? -10.438 -3.862 12.564 1.00 86.38 72 VAL A O 1
ATOM 562 N N . ARG A 1 73 ? -11.221 -3.589 10.470 1.00 84.50 73 ARG A N 1
ATOM 563 C CA . ARG A 1 73 ? -12.362 -2.741 10.830 1.00 84.50 73 ARG A CA 1
ATOM 564 C C . ARG A 1 73 ? -13.348 -3.481 11.730 1.00 84.50 73 ARG A C 1
ATOM 566 O O . ARG A 1 73 ? -13.743 -2.940 12.754 1.00 84.50 73 ARG A O 1
ATOM 573 N N . THR A 1 74 ? -13.677 -4.730 11.412 1.00 85.88 74 THR A N 1
ATOM 574 C CA . THR A 1 74 ? -14.569 -5.563 12.234 1.00 85.88 74 THR A CA 1
ATOM 575 C C . THR A 1 74 ? -14.002 -5.759 13.639 1.00 85.88 74 THR A C 1
ATOM 577 O O . THR A 1 74 ? -14.727 -5.661 14.630 1.00 85.88 74 THR A O 1
ATOM 580 N N . VAL A 1 75 ? -12.694 -6.009 13.753 1.00 84.19 75 VAL A N 1
ATOM 581 C CA . VAL A 1 75 ? -12.022 -6.131 15.051 1.00 84.19 75 VAL A CA 1
ATOM 582 C C . VAL A 1 75 ? -12.006 -4.794 15.790 1.00 84.19 75 VAL A C 1
ATOM 584 O O . VAL A 1 75 ? -12.279 -4.777 16.989 1.00 84.19 75 VAL A O 1
ATOM 587 N N . GLU A 1 76 ? -11.730 -3.686 15.096 1.00 82.38 76 GLU A N 1
ATOM 588 C CA . GLU A 1 76 ? -11.815 -2.341 15.667 1.00 82.38 76 GLU A CA 1
ATOM 589 C C . GLU A 1 76 ? -13.221 -2.055 16.201 1.00 82.38 76 GLU A C 1
ATOM 591 O O . GLU A 1 76 ? -13.341 -1.643 17.345 1.00 82.38 76 GLU A O 1
ATOM 596 N N . GLU A 1 77 ? -14.284 -2.326 15.448 1.00 78.44 77 GLU A N 1
ATOM 597 C CA . GLU A 1 77 ? -15.674 -2.090 15.861 1.00 78.44 77 GLU A CA 1
ATOM 598 C C . GLU A 1 77 ? -16.096 -2.999 17.026 1.00 78.44 77 GLU A C 1
ATOM 600 O O . GLU A 1 77 ? -16.678 -2.532 18.005 1.00 78.44 77 GLU A O 1
ATOM 605 N N . THR A 1 78 ? -15.747 -4.287 16.969 1.00 78.81 78 THR A N 1
ATOM 606 C CA . THR A 1 78 ? -16.120 -5.282 17.994 1.00 78.81 78 THR A CA 1
ATOM 607 C C . THR A 1 78 ? -15.417 -5.033 19.327 1.00 78.81 78 THR A C 1
ATOM 609 O O . THR A 1 78 ? -15.965 -5.320 20.393 1.00 78.81 78 THR A O 1
ATOM 612 N N . LEU A 1 79 ? -14.181 -4.539 19.270 1.00 72.75 79 LEU A N 1
ATOM 613 C CA . LEU A 1 79 ? -13.328 -4.317 20.432 1.00 72.75 79 LEU A CA 1
ATOM 614 C C . LEU A 1 79 ? -13.111 -2.830 20.721 1.00 72.75 79 LEU A C 1
ATOM 616 O O . LEU A 1 79 ? -12.198 -2.497 21.469 1.00 72.75 79 LEU A O 1
ATOM 620 N N . SER A 1 80 ? -13.912 -1.932 20.148 1.00 65.00 80 SER A N 1
ATOM 621 C CA . SER A 1 80 ? -13.932 -0.530 20.561 1.00 65.00 80 SER A CA 1
ATOM 622 C C . SER A 1 80 ? -14.690 -0.396 21.878 1.00 65.00 80 SER A C 1
ATOM 624 O O . SER A 1 80 ? -15.723 -1.030 22.094 1.00 65.00 80 SER A O 1
ATOM 626 N N . ASP A 1 81 ? -14.197 0.464 22.770 1.00 64.94 81 ASP A N 1
ATOM 627 C CA . ASP A 1 81 ? -14.993 0.915 23.911 1.00 64.94 81 ASP A CA 1
ATOM 628 C C . ASP A 1 81 ? -16.262 1.606 23.364 1.00 64.94 81 ASP A C 1
ATOM 630 O O . ASP A 1 81 ? -16.137 2.407 22.432 1.00 64.94 81 ASP A O 1
ATOM 634 N N . PRO A 1 82 ? -17.471 1.335 23.892 1.00 62.12 82 PRO A N 1
ATOM 635 C CA . PRO A 1 82 ? -18.707 2.000 23.473 1.00 62.12 82 PRO A CA 1
ATOM 636 C C . PRO A 1 82 ? -18.605 3.529 23.388 1.00 62.12 82 PRO A C 1
ATOM 638 O O . PRO A 1 82 ? -19.220 4.138 22.517 1.00 62.12 82 PRO A O 1
ATOM 641 N N . LEU A 1 83 ? -17.801 4.155 24.255 1.00 59.31 83 LEU A N 1
ATOM 642 C CA . LEU A 1 83 ? -17.516 5.591 24.185 1.00 59.31 83 LEU A CA 1
ATOM 643 C C . LEU A 1 83 ? -16.685 5.954 22.950 1.00 59.31 83 LEU A C 1
ATOM 645 O O . LEU A 1 83 ? -16.993 6.928 22.271 1.00 59.31 83 LEU A O 1
ATOM 649 N N . THR A 1 84 ? -15.649 5.182 22.634 1.00 63.88 84 THR A N 1
ATOM 650 C CA . THR A 1 84 ? -14.798 5.404 21.456 1.00 63.88 84 THR A CA 1
ATOM 651 C C . THR A 1 84 ? -15.551 5.125 20.157 1.00 63.88 84 THR A C 1
ATOM 653 O O . THR A 1 84 ? -15.375 5.867 19.197 1.00 63.88 84 THR A O 1
ATOM 656 N N . ALA A 1 85 ? -16.415 4.106 20.136 1.00 61.22 85 ALA A N 1
ATOM 657 C CA . ALA A 1 85 ? -17.302 3.816 19.011 1.00 61.22 85 ALA A CA 1
ATOM 658 C C . ALA A 1 85 ? -18.295 4.966 18.772 1.00 61.22 85 ALA A C 1
ATOM 660 O O . ALA A 1 85 ? -18.378 5.468 17.657 1.00 61.22 85 ALA A O 1
ATOM 661 N N . PHE A 1 86 ? -18.946 5.462 19.833 1.00 64.31 86 PHE A N 1
ATOM 662 C CA . PHE A 1 86 ? -19.837 6.625 19.765 1.00 64.31 86 PHE A CA 1
ATOM 663 C C . PHE A 1 86 ? -19.121 7.878 19.244 1.00 64.31 86 PHE A C 1
ATOM 665 O O . PHE A 1 86 ? -19.620 8.553 18.349 1.00 64.31 86 PHE A O 1
ATOM 672 N N . TRP A 1 87 ? -17.930 8.192 19.766 1.00 63.44 87 TRP A N 1
ATOM 673 C CA . TRP A 1 87 ? -17.167 9.350 19.292 1.00 63.44 87 TRP A CA 1
ATOM 674 C C . TRP A 1 87 ? -16.663 9.182 17.859 1.00 63.44 87 TRP A C 1
ATOM 676 O O . TRP A 1 87 ? -16.596 10.173 17.141 1.00 63.44 87 TRP A O 1
ATOM 686 N N . ARG A 1 88 ? -16.317 7.961 17.432 1.00 65.25 88 ARG A N 1
ATOM 687 C CA . ARG A 1 88 ? -15.915 7.680 16.049 1.00 65.25 88 ARG A CA 1
ATOM 688 C C . ARG A 1 88 ? -17.080 7.908 15.090 1.00 65.25 88 ARG A C 1
ATOM 690 O O . ARG A 1 88 ? -16.900 8.617 14.113 1.00 65.25 88 ARG A O 1
ATOM 697 N N . GLU A 1 89 ? -18.256 7.379 15.409 1.00 65.69 89 GLU A N 1
ATOM 698 C CA . GLU A 1 89 ? -19.470 7.540 14.603 1.00 65.69 89 GLU A CA 1
ATOM 699 C C . GLU A 1 89 ? -19.883 9.019 14.512 1.00 65.69 89 GLU A C 1
ATOM 701 O O . GLU A 1 89 ? -20.052 9.548 13.419 1.00 65.69 89 GLU A O 1
ATOM 706 N N . GLN A 1 90 ? -19.900 9.739 15.640 1.00 66.00 90 GLN A N 1
ATOM 707 C CA . GLN A 1 90 ? -20.194 11.178 15.664 1.00 66.00 90 GLN A CA 1
ATOM 708 C C . GLN A 1 90 ? -19.154 12.027 14.914 1.00 66.00 90 GLN A C 1
ATOM 710 O O . GLN A 1 90 ? -19.498 13.059 14.339 1.00 66.00 90 GLN A O 1
ATOM 715 N N . LEU A 1 91 ? -17.877 11.629 14.931 1.00 65.00 91 LEU A N 1
ATOM 716 C CA . LEU A 1 91 ? -16.828 12.325 14.187 1.00 65.00 91 LEU A CA 1
ATOM 717 C C . LEU A 1 91 ? -16.897 12.024 12.693 1.00 65.00 91 LEU A C 1
ATOM 719 O O . LEU A 1 91 ? -16.726 12.954 11.921 1.00 65.00 91 LEU A O 1
ATOM 723 N N . GLU A 1 92 ? -17.143 10.782 12.277 1.00 64.56 92 GLU A N 1
ATOM 724 C CA . GLU A 1 92 ? -17.292 10.435 10.858 1.00 64.56 92 GLU A CA 1
ATOM 725 C C . GLU A 1 92 ? -18.533 11.112 10.257 1.00 64.56 92 GLU A C 1
ATOM 727 O O . GLU A 1 92 ? -18.411 11.798 9.243 1.00 64.56 92 GLU A O 1
ATOM 732 N N . GLU A 1 93 ? -19.686 11.052 10.932 1.00 61.38 93 GLU A N 1
ATOM 733 C CA . GLU A 1 93 ? -20.910 11.741 10.496 1.00 61.38 93 GLU A CA 1
ATOM 734 C C . GLU A 1 93 ? -20.749 13.268 10.504 1.00 61.38 93 GLU A C 1
ATOM 736 O O . GLU A 1 93 ? -21.114 13.943 9.541 1.00 61.38 93 GLU A O 1
ATOM 741 N N . GLY A 1 94 ? -20.151 13.829 11.561 1.00 59.44 94 GLY A N 1
ATOM 742 C CA . GLY A 1 94 ? -19.915 15.268 11.665 1.00 59.44 94 GLY A CA 1
ATOM 743 C C . GLY A 1 94 ? -18.883 15.789 10.659 1.00 59.44 94 GLY A C 1
ATOM 744 O O . GLY A 1 94 ? -18.975 16.937 10.222 1.00 59.44 94 GLY A O 1
ATOM 745 N N . PHE A 1 95 ? -17.905 14.967 10.267 1.00 58.00 95 PHE A N 1
ATOM 746 C CA . PHE A 1 95 ? -16.906 15.332 9.262 1.00 58.00 95 PHE A CA 1
ATOM 747 C C . PHE A 1 95 ? -17.482 15.252 7.848 1.00 58.00 95 PHE A C 1
ATOM 749 O O . PHE A 1 95 ? -17.247 16.163 7.053 1.00 58.00 95 PHE A O 1
ATOM 756 N N . ASP A 1 96 ? -18.293 14.237 7.550 1.00 56.19 96 ASP A N 1
ATOM 757 C CA . ASP A 1 96 ? -19.014 14.142 6.279 1.00 56.19 96 ASP A CA 1
ATOM 758 C C . ASP A 1 96 ? -20.044 15.271 6.128 1.00 56.19 96 ASP A C 1
ATOM 760 O O . ASP A 1 96 ? -20.120 15.896 5.066 1.00 56.19 96 ASP A O 1
ATOM 764 N N . GLU A 1 97 ? -20.777 15.620 7.191 1.00 57.25 97 GLU A N 1
ATOM 765 C CA . GLU A 1 97 ? -21.692 16.766 7.185 1.00 57.25 97 GLU A CA 1
ATOM 766 C C . GLU A 1 97 ? -20.937 18.094 7.017 1.00 57.25 97 GLU A C 1
ATOM 768 O O . GLU A 1 97 ? -21.388 18.966 6.276 1.00 57.25 97 GLU A O 1
ATOM 773 N N . TRP A 1 98 ? -19.750 18.239 7.613 1.00 60.41 98 TRP A N 1
ATOM 774 C CA . TRP A 1 98 ? -18.884 19.407 7.426 1.00 60.41 98 TRP A CA 1
ATOM 775 C C . TRP A 1 98 ? -18.285 19.502 6.013 1.00 60.41 98 TRP A C 1
ATOM 777 O O . TRP A 1 98 ? -18.139 20.602 5.485 1.00 60.41 98 TRP A O 1
ATOM 787 N N . ILE A 1 99 ? -17.962 18.379 5.368 1.00 59.81 99 ILE A N 1
ATOM 788 C CA . ILE A 1 99 ? -17.494 18.356 3.971 1.00 59.81 99 ILE A CA 1
ATOM 789 C C . ILE A 1 99 ? -18.643 18.666 3.006 1.00 59.81 99 ILE A C 1
ATOM 791 O O . ILE A 1 99 ? -18.447 19.391 2.028 1.00 59.81 99 ILE A O 1
ATOM 795 N N . CYS A 1 100 ? -19.837 18.131 3.268 1.00 63.53 100 CYS A N 1
ATOM 796 C CA . CYS A 1 100 ? -21.008 18.330 2.414 1.00 63.53 100 CYS A CA 1
ATOM 797 C C . CYS A 1 100 ? -21.643 19.714 2.608 1.00 63.53 100 CYS A C 1
ATOM 799 O O . CYS A 1 100 ? -22.143 20.301 1.651 1.00 63.53 100 CYS A O 1
ATOM 801 N N . ASN A 1 101 ? -21.585 20.252 3.827 1.00 60.88 101 ASN A N 1
ATOM 802 C CA . ASN A 1 101 ? -22.086 21.566 4.213 1.00 60.88 101 ASN A CA 1
ATOM 803 C C . ASN A 1 101 ? -21.002 22.341 4.977 1.00 60.88 101 ASN A C 1
ATOM 805 O O . ASN A 1 101 ? -21.155 22.600 6.177 1.00 60.88 101 ASN A O 1
AT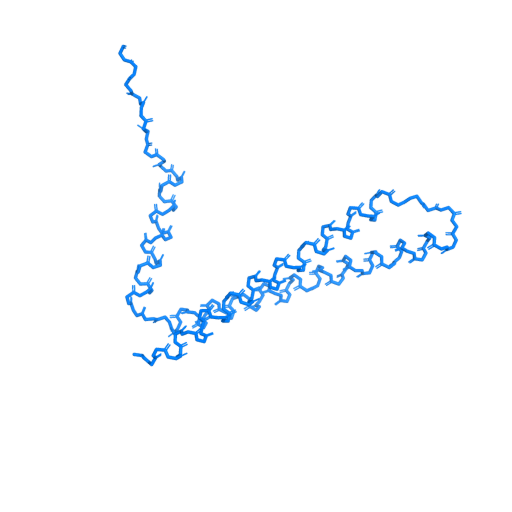OM 809 N N . PRO A 1 102 ? -19.905 22.748 4.311 1.00 49.47 102 PRO A N 1
ATOM 810 C CA . PRO A 1 102 ? -18.882 23.538 4.971 1.00 49.47 102 PRO A CA 1
ATOM 811 C C . PRO A 1 102 ? -19.544 24.811 5.498 1.00 49.47 102 PRO A C 1
ATOM 813 O O . PRO A 1 102 ? -20.214 25.513 4.728 1.00 49.47 102 PRO A O 1
ATOM 816 N N . PRO A 1 103 ? -19.412 25.123 6.801 1.00 57.09 103 PRO A N 1
ATOM 817 C CA . PRO A 1 103 ? -19.977 26.336 7.351 1.00 57.09 103 PRO A CA 1
ATOM 818 C C . PRO A 1 103 ? -19.401 27.482 6.530 1.00 57.09 103 PRO A C 1
ATOM 820 O O . PRO A 1 103 ? -18.180 27.639 6.465 1.00 57.09 103 PRO A O 1
ATOM 823 N N . MET A 1 104 ? -20.271 28.242 5.855 1.00 56.09 104 MET A N 1
ATOM 824 C CA . MET A 1 104 ? -19.896 29.448 5.119 1.00 56.09 104 MET A CA 1
ATOM 825 C C . MET A 1 104 ? -19.359 30.480 6.117 1.00 56.09 104 MET A C 1
ATOM 827 O O . MET A 1 104 ? -20.041 31.427 6.509 1.00 56.09 104 MET A O 1
ATOM 831 N N . ALA A 1 105 ? -18.123 30.287 6.566 1.00 50.38 105 ALA A N 1
ATOM 832 C CA . ALA A 1 105 ? -17.378 31.252 7.333 1.00 50.38 105 ALA A CA 1
ATOM 833 C C . ALA A 1 105 ? -17.024 32.390 6.369 1.00 50.38 105 ALA A C 1
ATOM 835 O O . ALA A 1 105 ? -16.074 32.296 5.596 1.00 50.38 105 ALA A O 1
ATOM 836 N N . ASN A 1 106 ? -17.831 33.454 6.442 1.00 50.00 106 ASN A N 1
ATOM 837 C CA . ASN A 1 106 ? -17.651 34.786 5.844 1.00 50.00 106 ASN A CA 1
ATOM 838 C C . ASN A 1 106 ? -18.422 35.124 4.556 1.00 50.00 106 ASN A C 1
ATOM 840 O O . ASN A 1 106 ? -17.923 35.875 3.723 1.00 50.00 106 ASN A O 1
ATOM 844 N N . ALA A 1 107 ? -19.700 34.748 4.448 1.00 45.72 107 ALA A N 1
ATOM 845 C CA . ALA A 1 107 ? -20.644 35.488 3.597 1.00 45.72 107 ALA A CA 1
ATOM 846 C C . ALA A 1 107 ? -21.263 36.689 4.352 1.00 45.72 107 ALA A C 1
ATOM 848 O O . ALA A 1 107 ? -22.474 36.793 4.528 1.00 45.72 107 ALA A O 1
ATOM 849 N N . LYS A 1 108 ? -20.419 37.607 4.834 1.00 50.66 108 LYS A N 1
ATOM 850 C CA . LYS A 1 108 ? -20.811 38.997 5.117 1.00 50.66 108 LYS A CA 1
ATOM 851 C C . LYS A 1 108 ? -19.780 39.912 4.471 1.00 50.66 108 LYS A C 1
ATOM 853 O O . LYS A 1 108 ? -18.874 40.406 5.131 1.00 50.66 108 LYS A O 1
ATOM 858 N N . VAL A 1 109 ? -19.935 40.116 3.168 1.00 45.75 109 VAL A N 1
ATOM 859 C CA . VAL A 1 109 ? -19.457 41.333 2.513 1.00 45.75 109 VAL A CA 1
ATOM 860 C C . VAL A 1 109 ? -20.698 42.206 2.359 1.00 45.75 109 VAL A C 1
ATOM 862 O O . VAL A 1 109 ? -21.510 41.988 1.463 1.00 45.75 109 VAL A O 1
ATOM 865 N N . HIS A 1 110 ? -20.897 43.079 3.345 1.00 38.78 110 HIS A N 1
ATOM 866 C CA . HIS A 1 110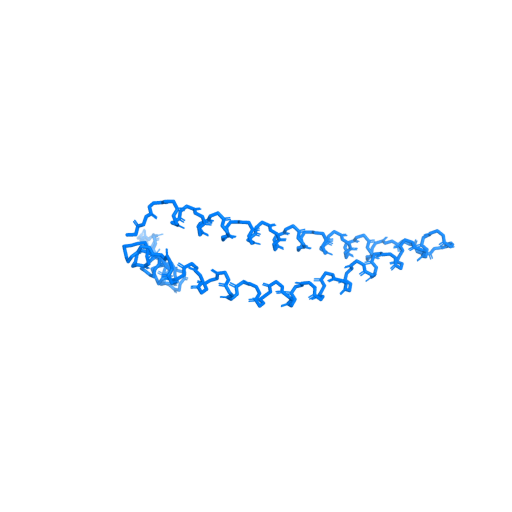 ? -21.693 44.290 3.179 1.00 38.78 110 HIS A CA 1
ATOM 867 C C . HIS A 1 110 ? -20.824 45.349 2.507 1.00 38.78 110 HIS A C 1
ATOM 869 O O . HIS A 1 110 ? -19.611 45.373 2.822 1.00 38.78 110 HIS A O 1
#

Foldseek 3Di:
DDPVLLVVLVVLLVVLVVVLVVLVVLLVVLVVCLVPQDDDDPVSVVSNVVSVVSNVVSVVVNVVSVVVNVVSVVSCCVSPDPVRNVVVVCCVVVVVCCVVCVPPPDPDPD